Protein AF-A0A9P6A6E3-F1 (afdb_monome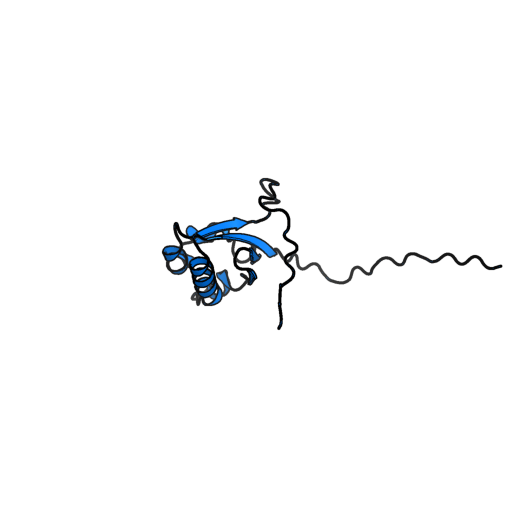r)

Mean predicted aligned error: 12.28 Å

Organism: Pleurotus eryngii (NCBI:txid5323)

Structure (mmCIF, N/CA/C/O backbone):
data_AF-A0A9P6A6E3-F1
#
_entry.id   AF-A0A9P6A6E3-F1
#
loop_
_atom_site.group_PDB
_atom_site.id
_atom_site.type_symbol
_atom_site.label_atom_id
_atom_site.label_alt_id
_atom_site.label_comp_id
_atom_site.label_asym_id
_atom_site.label_entity_id
_atom_site.label_seq_id
_atom_site.pdbx_PDB_ins_code
_atom_site.Cartn_x
_atom_site.Cartn_y
_atom_site.Cartn_z
_atom_site.occupancy
_atom_site.B_iso_or_equiv
_atom_site.auth_seq_id
_atom_site.auth_comp_id
_atom_site.auth_asym_id
_atom_site.auth_atom_id
_atom_site.pdbx_PDB_model_num
ATOM 1 N N . MET A 1 1 ? -33.174 54.712 -20.806 1.00 36.66 1 MET A N 1
ATOM 2 C CA . MET A 1 1 ? -33.149 53.494 -19.967 1.00 36.66 1 MET A CA 1
ATOM 3 C C . MET A 1 1 ? -32.353 52.449 -20.734 1.00 36.66 1 MET A C 1
ATOM 5 O O . MET A 1 1 ? -32.765 52.073 -21.820 1.00 36.66 1 MET A O 1
ATOM 9 N N . CYS A 1 2 ? -31.135 52.158 -20.280 1.00 28.48 2 CYS A N 1
ATOM 10 C CA . CYS A 1 2 ? -30.107 51.459 -21.053 1.00 28.48 2 CYS A CA 1
ATOM 11 C C . CYS A 1 2 ? -30.199 49.944 -20.817 1.00 28.48 2 CYS A C 1
ATOM 13 O O . CYS A 1 2 ? -30.144 49.509 -19.668 1.00 28.48 2 CYS A O 1
ATOM 15 N N . LEU A 1 3 ? -30.341 49.154 -21.886 1.00 31.11 3 LEU A N 1
ATOM 16 C CA . LEU A 1 3 ? -30.130 47.707 -21.844 1.00 31.11 3 LEU A CA 1
ATOM 17 C C . LEU A 1 3 ? -28.624 47.431 -21.805 1.00 31.11 3 LEU A C 1
ATOM 19 O O . LEU A 1 3 ? -27.916 47.782 -22.747 1.00 31.11 3 LEU A O 1
ATOM 23 N N . ILE A 1 4 ? -28.146 46.748 -20.764 1.00 38.69 4 ILE A N 1
ATOM 24 C CA . ILE A 1 4 ? -26.800 46.166 -20.745 1.00 38.69 4 ILE A CA 1
ATOM 25 C C . ILE A 1 4 ? -26.924 44.658 -20.537 1.00 38.69 4 ILE A C 1
ATOM 27 O O . ILE A 1 4 ? -27.224 44.170 -19.448 1.00 38.69 4 ILE A O 1
ATOM 31 N N . TRP A 1 5 ? -26.668 43.934 -21.623 1.00 27.94 5 TRP A N 1
ATOM 32 C CA . TRP A 1 5 ? -26.407 42.502 -21.655 1.00 27.94 5 TRP A CA 1
ATOM 33 C C . TRP A 1 5 ? -25.087 42.210 -20.931 1.00 27.94 5 TRP A C 1
ATOM 35 O O . TRP A 1 5 ? -24.034 42.674 -21.370 1.00 27.94 5 TRP A O 1
ATOM 45 N N . HIS A 1 6 ? -25.108 41.420 -19.857 1.00 36.47 6 HIS A N 1
ATOM 46 C CA . HIS A 1 6 ? -23.874 40.865 -19.299 1.00 36.47 6 HIS A CA 1
ATOM 47 C C . HIS A 1 6 ? -23.511 39.584 -20.054 1.00 36.47 6 HIS A C 1
ATOM 49 O O . HIS A 1 6 ? -24.217 38.579 -19.995 1.00 36.47 6 HIS A O 1
ATOM 55 N N . LYS A 1 7 ? -22.399 39.648 -20.793 1.00 36.16 7 LYS A N 1
ATOM 56 C CA . LYS A 1 7 ? -21.719 38.491 -21.379 1.00 36.16 7 LYS A CA 1
ATOM 57 C C . LYS A 1 7 ? -21.319 37.529 -20.256 1.00 36.16 7 LYS A C 1
ATOM 59 O O . LYS A 1 7 ? -20.599 37.920 -19.343 1.00 36.16 7 LYS A O 1
ATOM 64 N N . LEU A 1 8 ? -21.736 36.268 -20.356 1.00 38.62 8 LEU A N 1
ATOM 65 C CA . LEU A 1 8 ? -21.130 35.174 -19.602 1.00 38.62 8 LEU A CA 1
ATOM 66 C C . LEU A 1 8 ? -19.710 34.971 -20.140 1.00 38.62 8 LEU A C 1
ATOM 68 O O . LEU A 1 8 ? -19.521 34.501 -21.262 1.00 38.62 8 LEU A O 1
ATOM 72 N 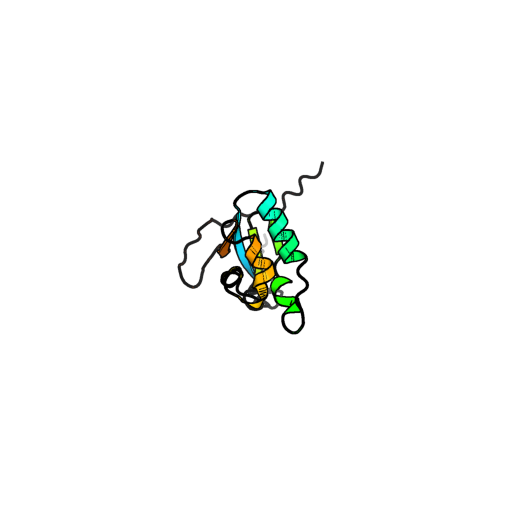N . THR A 1 9 ? -18.708 35.371 -19.365 1.00 35.25 9 THR A N 1
ATOM 73 C CA . THR A 1 9 ? -17.304 35.095 -19.671 1.00 35.25 9 THR A CA 1
ATOM 74 C C . THR A 1 9 ? -17.058 33.589 -19.517 1.00 35.25 9 THR A C 1
ATOM 76 O O . THR A 1 9 ? -17.315 33.053 -18.436 1.00 35.25 9 THR A O 1
ATOM 79 N N . PRO A 1 10 ? -16.557 32.873 -20.541 1.00 38.62 10 PRO A N 1
ATOM 80 C CA . PRO A 1 10 ? -16.127 31.494 -20.364 1.00 38.62 10 PRO A CA 1
ATOM 81 C C . PRO A 1 10 ? -14.981 31.461 -19.351 1.00 38.62 10 PRO A C 1
ATOM 83 O O . PRO A 1 10 ? -14.022 32.227 -19.471 1.00 38.62 10 PRO A O 1
ATOM 86 N N . ARG A 1 11 ? -15.074 30.575 -18.354 1.00 36.69 11 ARG A N 1
ATOM 87 C CA . ARG A 1 11 ? -13.968 30.294 -17.431 1.00 36.69 11 ARG A CA 1
ATOM 88 C C . ARG A 1 11 ? -12.750 29.909 -18.273 1.00 36.69 11 ARG A C 1
ATOM 90 O O . ARG A 1 11 ? -12.831 28.992 -19.091 1.00 36.69 11 ARG A O 1
ATOM 97 N N . ALA A 1 12 ? -11.655 30.646 -18.102 1.00 40.28 12 ALA A N 1
ATOM 98 C CA . ALA A 1 12 ? -10.401 30.396 -18.790 1.00 40.28 12 ALA A CA 1
ATOM 99 C C . ALA A 1 12 ? -10.007 28.917 -18.636 1.00 40.28 12 ALA A C 1
ATOM 101 O O . ALA A 1 12 ? -9.907 28.413 -17.516 1.00 40.28 12 ALA A O 1
ATOM 102 N N . LYS A 1 13 ? -9.781 28.227 -19.762 1.00 47.22 13 LYS A N 1
ATOM 103 C CA . LYS A 1 13 ? -9.062 26.949 -19.786 1.00 47.22 13 LYS A CA 1
ATOM 104 C C . LYS A 1 13 ? -7.607 27.243 -19.430 1.00 47.22 13 LYS A C 1
ATOM 106 O O . LYS A 1 13 ? -6.785 27.511 -20.299 1.00 47.22 13 LYS A O 1
ATOM 111 N N . GLY A 1 14 ? -7.335 27.282 -18.133 1.00 33.44 14 GLY A N 1
ATOM 112 C CA . GLY A 1 14 ? -6.004 27.406 -17.573 1.00 33.44 14 GLY A CA 1
ATOM 113 C C . GLY A 1 14 ? -5.518 26.046 -17.100 1.00 33.44 14 GLY A C 1
ATOM 114 O O . GLY A 1 14 ? -6.120 25.468 -16.205 1.00 33.44 14 GLY A O 1
ATOM 115 N N . GLN A 1 15 ? -4.387 25.642 -17.674 1.00 31.75 15 GLN A N 1
ATOM 116 C CA . GLN A 1 15 ? -3.503 24.532 -17.321 1.00 31.75 15 GLN A CA 1
ATOM 117 C C . GLN A 1 15 ? -3.692 23.253 -18.140 1.00 31.75 15 GLN A C 1
ATOM 119 O O . GLN A 1 15 ? -4.725 22.591 -18.131 1.00 31.75 15 GLN A O 1
ATOM 124 N N . SER A 1 16 ? -2.616 22.950 -18.872 1.00 35.25 16 SER A N 1
ATOM 125 C CA . SER A 1 16 ? -2.255 21.632 -19.375 1.00 35.25 16 SER A CA 1
ATOM 126 C C . SER A 1 16 ? -2.698 20.580 -18.359 1.00 35.25 16 SER A C 1
ATOM 128 O O . SER A 1 16 ? -2.122 20.510 -17.272 1.00 35.25 16 SER A O 1
ATOM 130 N N . GLN A 1 17 ? -3.699 19.768 -18.708 1.00 36.50 17 GLN A N 1
ATOM 131 C CA . GLN A 1 17 ? -3.831 18.457 -18.090 1.00 36.50 17 GLN A CA 1
ATOM 132 C C . GLN A 1 17 ? -2.544 17.717 -18.447 1.00 36.50 17 GLN A C 1
ATOM 134 O O . GLN A 1 17 ? -2.442 17.087 -19.495 1.00 36.50 17 GLN A O 1
ATOM 139 N N . SER A 1 18 ? -1.552 17.793 -17.556 1.00 37.06 18 SER A N 1
ATOM 140 C CA . SER A 1 18 ? -0.834 16.573 -17.227 1.00 37.06 18 SER A CA 1
ATOM 141 C C . SER A 1 18 ? -1.939 15.549 -17.017 1.00 37.06 18 SER A C 1
ATOM 143 O O . SER A 1 18 ? -2.833 15.786 -16.200 1.00 37.06 18 SER A O 1
ATOM 145 N N . THR A 1 19 ? -1.983 14.504 -17.837 1.00 41.34 19 THR A N 1
ATOM 146 C CA . THR A 1 19 ? -2.792 13.323 -17.549 1.00 41.34 19 THR A CA 1
ATOM 147 C C . THR A 1 19 ? -2.213 12.723 -16.283 1.00 41.34 19 THR A C 1
ATOM 149 O O . THR A 1 19 ? -1.415 11.791 -16.327 1.00 41.34 19 THR A O 1
ATOM 152 N N . ASP A 1 20 ? -2.547 13.346 -15.161 1.00 52.47 20 ASP A N 1
ATOM 153 C CA . ASP A 1 20 ? -2.216 12.900 -13.835 1.00 52.47 20 ASP A CA 1
ATOM 154 C C . ASP A 1 20 ? -3.074 11.655 -13.666 1.00 52.47 20 ASP A C 1
ATOM 156 O O . ASP A 1 20 ? -4.259 11.711 -13.340 1.00 52.47 20 ASP A O 1
ATOM 160 N N . VAL A 1 21 ? -2.507 10.511 -14.051 1.00 63.34 21 VAL A N 1
ATOM 161 C CA . VAL A 1 21 ? -3.104 9.181 -13.912 1.00 63.34 21 VAL A CA 1
ATOM 162 C C . VAL A 1 21 ? -3.018 8.770 -12.442 1.00 63.34 21 VAL A C 1
ATOM 164 O O . VAL A 1 21 ? -2.547 7.692 -12.081 1.00 63.34 21 VAL A O 1
ATOM 167 N N . THR A 1 22 ? -3.501 9.674 -11.595 1.00 76.81 22 THR A N 1
ATOM 168 C CA . THR A 1 22 ? -3.618 9.574 -10.155 1.00 76.81 22 THR A CA 1
ATOM 169 C C . THR A 1 22 ? -4.956 8.916 -9.854 1.00 76.81 22 THR A C 1
ATOM 171 O O . THR A 1 22 ? -6.020 9.484 -10.091 1.00 76.81 22 THR A O 1
ATOM 174 N N . TRP A 1 23 ? -4.902 7.680 -9.374 1.00 83.00 23 TRP A N 1
ATOM 175 C CA . TRP A 1 23 ? -6.064 6.854 -9.078 1.00 83.00 23 TRP A CA 1
ATOM 176 C C . TRP A 1 23 ? -6.198 6.714 -7.569 1.00 83.00 23 TRP A C 1
ATOM 178 O O . TRP A 1 23 ? -5.210 6.524 -6.849 1.00 83.00 23 TRP A O 1
ATOM 188 N N . ARG A 1 24 ? -7.438 6.768 -7.081 1.00 85.69 24 ARG A N 1
ATOM 189 C CA . ARG A 1 24 ? -7.726 6.506 -5.675 1.00 85.69 24 ARG A CA 1
ATOM 190 C C . ARG A 1 24 ? -7.822 5.007 -5.434 1.00 85.69 24 ARG A C 1
ATOM 192 O O . ARG A 1 24 ? -8.465 4.277 -6.191 1.00 85.69 24 ARG A O 1
ATOM 199 N N . MET A 1 25 ? -7.171 4.552 -4.378 1.00 88.31 25 MET A N 1
ATOM 200 C CA . MET A 1 25 ? -7.209 3.178 -3.911 1.00 88.31 25 MET A CA 1
ATOM 201 C C . MET A 1 25 ? -7.772 3.111 -2.499 1.00 88.31 25 MET A C 1
ATOM 203 O O . MET A 1 25 ? -7.594 4.023 -1.688 1.00 88.31 25 MET A O 1
ATOM 207 N N . VAL A 1 26 ? -8.432 1.995 -2.235 1.00 87.50 26 VAL A N 1
ATOM 208 C CA . VAL A 1 26 ? -8.961 1.610 -0.937 1.00 87.50 26 VAL A CA 1
ATOM 209 C C . VAL A 1 26 ? -8.100 0.466 -0.432 1.00 87.50 26 VAL A C 1
ATOM 211 O O . VAL A 1 26 ? -7.869 -0.513 -1.148 1.00 87.50 26 VAL A O 1
ATOM 214 N N . VAL A 1 27 ? -7.635 0.579 0.806 1.00 91.44 27 VAL A N 1
ATOM 215 C CA . VAL A 1 27 ? -6.969 -0.523 1.492 1.00 91.44 27 VAL A CA 1
ATOM 216 C C . VAL A 1 27 ? -7.793 -0.895 2.714 1.00 91.44 27 VAL A C 1
ATOM 218 O O . VAL A 1 27 ? -8.063 -0.074 3.588 1.00 91.44 27 VAL A O 1
ATOM 221 N N . ILE A 1 28 ? -8.234 -2.148 2.743 1.00 91.31 28 ILE A N 1
ATOM 222 C CA . ILE A 1 28 ? -8.983 -2.722 3.854 1.00 91.31 28 ILE A CA 1
ATOM 223 C C . ILE A 1 28 ? -7.980 -3.436 4.748 1.00 91.31 28 ILE A C 1
A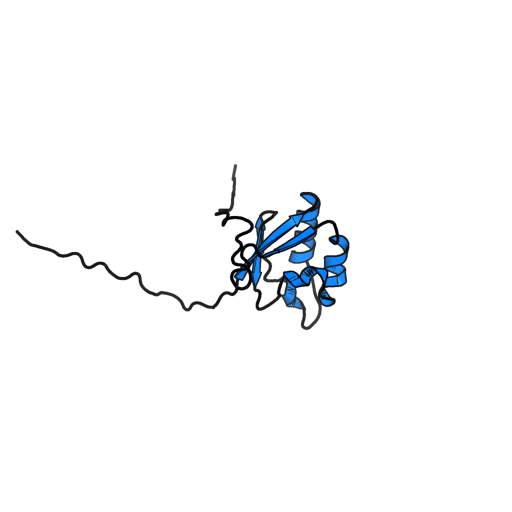TOM 225 O O . ILE A 1 28 ? -7.300 -4.360 4.302 1.00 91.31 28 ILE A O 1
ATOM 229 N N . PHE A 1 29 ? -7.898 -3.015 6.004 1.00 94.62 29 PHE A N 1
ATOM 230 C CA . PHE A 1 29 ? -6.980 -3.56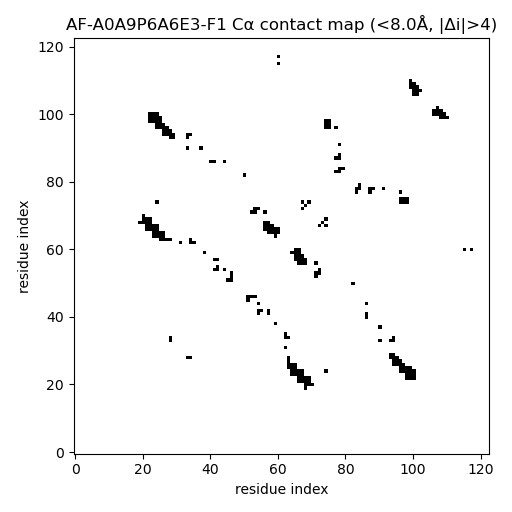9 6.992 1.00 94.62 29 PHE A CA 1
ATOM 231 C C . PHE A 1 29 ? -7.729 -4.389 8.040 1.00 94.62 29 PHE A C 1
ATOM 233 O O . PHE A 1 29 ? -8.883 -4.106 8.354 1.00 94.62 29 PHE A O 1
ATOM 240 N N . ARG A 1 30 ? -7.050 -5.386 8.615 1.00 95.00 30 ARG A N 1
ATOM 241 C CA . ARG A 1 30 ? -7.557 -6.176 9.747 1.00 95.00 30 ARG A CA 1
ATOM 242 C C . ARG A 1 30 ? -7.913 -5.299 10.953 1.00 95.00 30 ARG A C 1
ATOM 244 O O . ARG A 1 30 ? -8.892 -5.572 11.637 1.00 95.00 30 ARG A O 1
ATOM 251 N N . ASP A 1 31 ? -7.091 -4.288 11.215 1.00 92.69 31 ASP A N 1
ATOM 252 C CA . ASP A 1 31 ? -7.215 -3.340 12.319 1.00 92.69 31 ASP A CA 1
ATOM 253 C C . ASP A 1 31 ? -6.460 -2.035 11.993 1.00 92.69 31 ASP A C 1
ATOM 255 O O . ASP A 1 31 ? -5.703 -1.955 11.019 1.00 92.69 31 ASP A O 1
ATOM 259 N N . ALA A 1 32 ? -6.668 -0.999 12.810 1.00 91.19 32 ALA A N 1
ATOM 260 C CA . ALA A 1 32 ? -6.047 0.313 12.617 1.00 91.19 32 ALA A CA 1
ATOM 261 C C . ALA A 1 32 ? -4.513 0.281 12.754 1.00 91.19 32 ALA A C 1
ATOM 263 O O . ALA A 1 32 ? -3.818 0.986 12.025 1.00 91.19 32 ALA A O 1
ATOM 264 N N . ALA A 1 33 ? -3.975 -0.571 13.635 1.00 94.19 33 ALA A N 1
ATOM 265 C CA . ALA A 1 33 ? -2.530 -0.717 13.808 1.00 94.19 33 ALA A CA 1
ATOM 266 C C . ALA A 1 33 ? -1.865 -1.222 12.518 1.00 94.19 33 ALA A C 1
ATOM 268 O O . ALA A 1 33 ? -0.849 -0.680 12.084 1.00 94.19 33 ALA A O 1
ATOM 269 N N . THR A 1 34 ? -2.494 -2.190 11.847 1.00 96.31 34 THR A N 1
ATOM 270 C CA . THR A 1 34 ? -2.050 -2.703 10.548 1.00 96.31 34 THR A CA 1
ATOM 271 C C . THR A 1 34 ? -2.053 -1.608 9.474 1.00 96.31 34 THR A C 1
ATOM 273 O O . THR A 1 34 ? -1.137 -1.569 8.654 1.00 9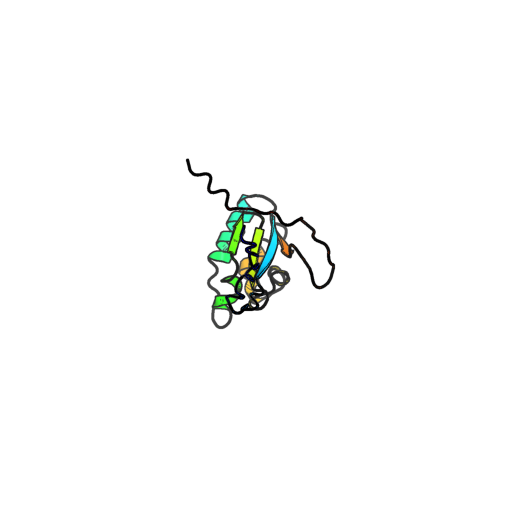6.31 34 THR A O 1
ATOM 276 N N . ALA A 1 35 ? -3.032 -0.695 9.483 1.00 94.94 35 ALA A N 1
ATOM 277 C CA . ALA A 1 35 ? -3.075 0.428 8.542 1.00 94.94 35 ALA A CA 1
ATOM 278 C C . ALA A 1 35 ? -1.870 1.371 8.706 1.00 94.94 35 ALA A C 1
ATOM 280 O O . ALA A 1 35 ? -1.256 1.795 7.723 1.00 94.94 35 ALA A O 1
ATOM 281 N N . ASP A 1 36 ? -1.497 1.674 9.950 1.00 95.31 36 ASP A N 1
ATOM 282 C CA . ASP A 1 36 ? -0.343 2.524 10.244 1.00 95.31 36 ASP A CA 1
ATOM 283 C C . ASP A 1 36 ? 0.992 1.824 9.973 1.00 95.31 36 ASP A C 1
ATOM 285 O O . ASP A 1 36 ? 1.914 2.451 9.449 1.00 95.31 36 ASP A O 1
ATOM 289 N N . GLU A 1 37 ? 1.111 0.532 10.289 1.00 97.06 37 GLU A N 1
ATOM 290 C CA . GLU A 1 37 ? 2.270 -0.292 9.920 1.00 97.06 37 GLU A CA 1
ATOM 291 C C . GLU A 1 37 ? 2.473 -0.314 8.404 1.00 97.06 37 GLU A C 1
ATOM 293 O O . GLU A 1 37 ? 3.581 -0.068 7.924 1.00 97.06 37 GLU A O 1
ATOM 298 N N . TRP A 1 38 ? 1.398 -0.556 7.652 1.00 96.69 38 TRP A N 1
ATOM 299 C CA . TRP A 1 38 ? 1.431 -0.577 6.194 1.00 96.69 38 TRP A CA 1
ATOM 300 C C . TRP A 1 38 ? 1.842 0.775 5.632 1.00 96.69 38 TRP A C 1
ATOM 302 O O . TRP A 1 38 ? 2.732 0.845 4.785 1.00 96.69 38 TRP A O 1
ATOM 312 N N . TRP A 1 39 ? 1.261 1.861 6.150 1.00 96.12 39 TRP A N 1
ATOM 313 C CA . TRP A 1 39 ? 1.631 3.197 5.706 1.00 96.12 39 TRP A CA 1
ATOM 314 C C . TRP A 1 39 ? 3.107 3.490 5.965 1.00 96.12 39 TRP A C 1
ATOM 316 O O . TRP A 1 39 ? 3.791 3.917 5.042 1.00 96.12 39 TRP A O 1
ATOM 326 N N . ARG A 1 40 ? 3.623 3.200 7.168 1.00 96.62 40 ARG A N 1
ATOM 327 C CA . ARG A 1 40 ? 5.048 3.389 7.490 1.00 96.62 40 ARG A CA 1
ATOM 328 C C . ARG A 1 40 ? 5.954 2.571 6.572 1.00 96.62 40 ARG A C 1
ATOM 330 O O . ARG A 1 40 ? 6.978 3.089 6.131 1.00 96.62 40 ARG A O 1
ATOM 337 N N . ALA A 1 41 ? 5.581 1.325 6.274 1.00 96.00 41 ALA A N 1
ATOM 338 C CA . ALA A 1 41 ? 6.340 0.459 5.378 1.00 96.00 41 ALA A CA 1
ATOM 339 C C . ALA A 1 41 ? 6.380 1.019 3.949 1.00 96.00 41 ALA A C 1
ATOM 341 O O . ALA A 1 41 ? 7.447 1.076 3.347 1.00 96.00 41 ALA A O 1
ATOM 342 N N . VAL A 1 42 ? 5.243 1.487 3.428 1.00 95.19 42 VAL A N 1
ATOM 343 C CA . VAL A 1 42 ? 5.137 2.051 2.075 1.00 95.19 42 VAL A CA 1
ATOM 344 C C . VAL A 1 42 ? 5.820 3.412 1.969 1.00 95.19 42 VAL A C 1
ATOM 346 O O . VAL A 1 42 ? 6.636 3.614 1.075 1.00 95.19 42 VAL A O 1
ATOM 349 N N . SER A 1 43 ? 5.540 4.337 2.890 1.00 94.50 43 SER A N 1
ATOM 350 C CA . SER A 1 43 ? 6.107 5.691 2.863 1.00 94.50 43 SER A CA 1
ATOM 351 C C . SER A 1 43 ? 7.598 5.720 3.201 1.00 94.50 43 SER A C 1
ATOM 353 O O . SER A 1 43 ? 8.302 6.649 2.815 1.00 94.50 43 SER A O 1
ATOM 355 N N . GLY A 1 44 ? 8.073 4.738 3.974 1.00 93.25 44 GLY A N 1
ATOM 356 C CA . GLY A 1 44 ? 9.468 4.601 4.389 1.00 93.25 44 GLY A CA 1
ATOM 357 C C . GLY A 1 44 ? 10.300 3.670 3.507 1.00 93.25 44 GLY A C 1
ATOM 358 O O . GLY A 1 44 ? 11.499 3.527 3.757 1.00 93.25 44 GLY A O 1
ATOM 359 N N . ALA A 1 45 ? 9.694 3.028 2.503 1.00 92.50 45 ALA A N 1
ATOM 360 C CA . ALA A 1 45 ? 10.372 2.074 1.640 1.00 92.50 45 ALA A CA 1
ATOM 361 C C . ALA A 1 45 ? 11.553 2.723 0.909 1.00 92.50 45 ALA A C 1
ATOM 363 O O . ALA A 1 45 ? 11.404 3.714 0.197 1.00 92.50 45 ALA A O 1
ATOM 364 N N . LYS A 1 46 ? 12.735 2.116 1.042 1.00 88.69 46 LYS A N 1
ATOM 365 C CA . LYS A 1 46 ? 13.938 2.488 0.291 1.00 88.69 46 LYS A CA 1
ATOM 366 C C . LYS A 1 46 ? 14.301 1.355 -0.654 1.00 88.69 46 LYS A C 1
ATOM 368 O O . LYS A 1 46 ? 15.108 0.492 -0.325 1.00 88.69 46 LYS A O 1
ATOM 373 N N . LEU A 1 47 ? 13.659 1.344 -1.816 1.00 88.94 47 LEU A N 1
ATOM 374 C CA . LEU A 1 47 ? 13.957 0.377 -2.866 1.00 88.94 47 LEU A CA 1
ATOM 375 C C . LEU A 1 47 ? 15.253 0.767 -3.591 1.00 88.94 47 LEU A C 1
ATOM 377 O O . LEU A 1 47 ? 15.574 1.946 -3.730 1.00 88.94 47 LEU A O 1
ATOM 381 N N . ALA A 1 48 ? 16.010 -0.227 -4.051 1.00 86.12 48 ALA A N 1
ATOM 382 C CA . ALA A 1 48 ? 17.289 -0.006 -4.720 1.00 86.12 48 ALA A CA 1
ATOM 383 C C . ALA A 1 48 ? 17.149 0.080 -6.251 1.00 86.12 48 ALA A C 1
ATOM 385 O O . ALA A 1 48 ? 16.248 -0.509 -6.859 1.00 86.12 48 ALA A O 1
ATOM 386 N N . GLY A 1 49 ? 18.096 0.778 -6.883 1.00 87.25 49 GLY A N 1
ATOM 387 C CA . GLY A 1 49 ? 18.254 0.818 -8.338 1.00 87.25 49 GLY A CA 1
ATOM 388 C C . GLY A 1 49 ? 17.042 1.399 -9.069 1.00 87.25 49 GLY A C 1
ATOM 389 O O . GLY A 1 49 ? 16.455 2.389 -8.636 1.00 87.25 49 GLY A O 1
ATOM 390 N N . ALA A 1 50 ? 16.649 0.762 -10.174 1.00 82.69 50 ALA A N 1
ATOM 391 C CA . ALA A 1 50 ? 15.541 1.210 -11.025 1.00 82.69 50 ALA A CA 1
ATOM 392 C C . ALA A 1 50 ? 14.169 1.253 -10.316 1.00 82.69 50 ALA A C 1
ATOM 394 O O . ALA A 1 50 ? 13.223 1.821 -10.853 1.00 82.69 50 ALA A O 1
ATOM 395 N N . ASN A 1 51 ? 14.052 0.679 -9.113 1.00 85.62 51 ASN A N 1
ATOM 396 C CA . ASN A 1 51 ? 12.800 0.601 -8.361 1.00 85.62 51 ASN A CA 1
ATOM 397 C C . ASN A 1 51 ? 12.662 1.681 -7.279 1.00 85.62 51 ASN A C 1
ATOM 399 O O . ASN A 1 51 ? 11.644 1.700 -6.594 1.00 85.62 51 ASN A O 1
ATOM 403 N N . ALA A 1 52 ? 13.652 2.565 -7.105 1.00 86.69 52 ALA A N 1
ATOM 404 C CA . ALA A 1 52 ? 13.700 3.521 -5.993 1.00 86.69 52 ALA A CA 1
ATOM 405 C C . ALA A 1 52 ? 12.425 4.371 -5.831 1.00 86.69 52 ALA A C 1
ATOM 407 O O . ALA A 1 52 ? 12.038 4.689 -4.711 1.00 86.69 52 ALA A O 1
ATOM 408 N N . ASN A 1 53 ? 11.736 4.672 -6.935 1.00 86.38 53 ASN A N 1
ATOM 409 C CA . ASN A 1 53 ? 10.546 5.524 -6.941 1.00 86.38 53 ASN A CA 1
ATOM 410 C C . ASN A 1 53 ? 9.220 4.748 -7.025 1.00 86.38 53 ASN A C 1
ATOM 412 O O . ASN A 1 53 ? 8.168 5.370 -7.119 1.00 86.38 53 ASN A O 1
ATOM 416 N N . LEU A 1 54 ? 9.241 3.409 -6.979 1.00 90.56 54 LEU A N 1
ATOM 417 C CA . LEU A 1 54 ? 8.063 2.576 -7.264 1.00 90.56 54 LEU A CA 1
ATOM 418 C C . LEU A 1 54 ? 6.867 2.876 -6.344 1.00 90.56 54 LEU A C 1
ATOM 420 O O . LEU A 1 54 ? 5.724 2.808 -6.779 1.00 90.56 54 LEU A O 1
ATOM 424 N N . LEU A 1 55 ? 7.130 3.216 -5.079 1.00 92.69 55 LEU A N 1
ATOM 425 C CA . LEU A 1 55 ? 6.102 3.521 -4.076 1.00 92.69 55 LEU A CA 1
ATOM 426 C C . LEU A 1 55 ? 6.019 5.015 -3.718 1.00 92.69 55 LEU A C 1
ATOM 428 O O . LEU A 1 55 ? 5.155 5.407 -2.938 1.00 92.69 55 LEU A O 1
ATOM 432 N N . ALA A 1 56 ? 6.897 5.857 -4.274 1.00 88.06 56 ALA A N 1
ATOM 433 C CA . ALA A 1 56 ? 7.054 7.256 -3.861 1.00 88.06 56 ALA A CA 1
ATOM 434 C C . ALA A 1 56 ? 5.800 8.114 -4.129 1.00 88.06 56 ALA A C 1
ATOM 436 O O . ALA A 1 56 ? 5.517 9.073 -3.396 1.00 88.06 56 ALA A O 1
ATOM 437 N N . ASP A 1 57 ? 5.026 7.729 -5.143 1.00 88.31 57 ASP A N 1
ATOM 438 C CA . ASP A 1 57 ? 3.803 8.412 -5.567 1.00 88.31 57 ASP A CA 1
ATOM 439 C C . ASP A 1 57 ? 2.560 7.975 -4.783 1.00 88.31 57 ASP A C 1
ATOM 441 O O . ASP A 1 57 ? 1.475 8.517 -4.994 1.00 88.31 57 ASP A O 1
ATOM 445 N N . ILE A 1 58 ? 2.696 7.031 -3.846 1.00 91.81 58 ILE A N 1
ATOM 446 C CA . ILE A 1 58 ? 1.594 6.657 -2.964 1.00 91.81 58 ILE A CA 1
ATOM 447 C C . ILE A 1 58 ? 1.450 7.712 -1.866 1.00 91.81 58 ILE A C 1
ATOM 449 O O . ILE A 1 58 ? 2.352 7.917 -1.051 1.00 91.81 58 ILE A O 1
ATOM 453 N N . LYS A 1 59 ? 0.289 8.370 -1.815 1.00 91.19 59 LYS A N 1
ATOM 454 C CA . LYS A 1 59 ? -0.040 9.395 -0.815 1.00 91.19 59 LYS A CA 1
ATOM 455 C C . LYS A 1 59 ? -1.246 8.968 0.012 1.00 91.19 59 LYS A C 1
ATOM 457 O O . LYS A 1 59 ? -2.298 8.659 -0.543 1.00 91.19 59 LYS A O 1
ATOM 462 N N . ARG A 1 60 ? -1.103 8.965 1.338 1.00 91.44 60 ARG A N 1
ATOM 463 C CA . ARG A 1 60 ? -2.206 8.710 2.274 1.00 91.44 60 ARG A CA 1
ATOM 464 C C . ARG A 1 60 ? -3.158 9.898 2.294 1.00 91.44 60 ARG A C 1
ATOM 466 O O . ARG A 1 60 ? -2.710 11.020 2.489 1.00 91.44 60 ARG A O 1
ATOM 473 N N . VAL A 1 61 ? -4.447 9.626 2.112 1.00 88.38 61 VAL A N 1
ATOM 474 C CA . VAL A 1 61 ? -5.532 10.587 2.360 1.00 88.38 61 VAL A CA 1
ATOM 475 C C . VAL A 1 61 ? -6.035 10.380 3.785 1.00 88.38 61 VAL A C 1
ATOM 477 O O . VAL A 1 61 ? -6.070 11.299 4.588 1.00 88.38 61 VAL A O 1
ATOM 480 N N . ASN A 1 62 ? -6.355 9.136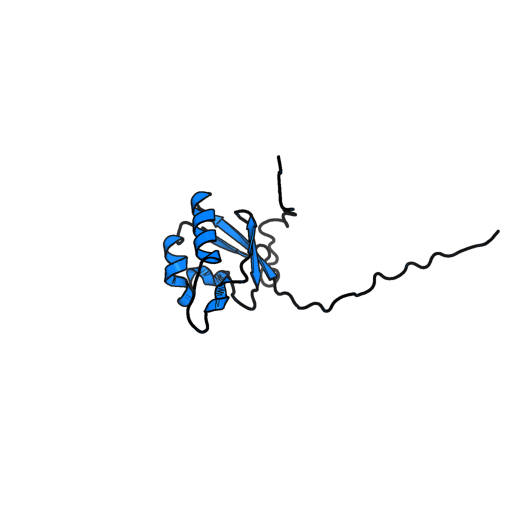 4.138 1.00 85.19 62 ASN A N 1
ATOM 481 C CA . ASN A 1 62 ? -6.713 8.736 5.497 1.00 85.19 62 ASN A CA 1
ATOM 482 C C . ASN A 1 62 ? -6.328 7.252 5.711 1.00 85.19 62 ASN A C 1
ATOM 484 O O . ASN A 1 62 ? -5.698 6.657 4.835 1.00 85.19 62 ASN A O 1
ATOM 488 N N . PRO A 1 63 ? -6.632 6.616 6.858 1.00 86.06 63 PRO A N 1
ATOM 489 C CA . PRO A 1 63 ? -6.260 5.219 7.088 1.00 86.06 63 PRO A CA 1
ATOM 490 C C . PRO A 1 63 ? -6.831 4.185 6.112 1.00 86.06 63 PRO A C 1
ATOM 492 O O . PRO A 1 63 ? -6.313 3.078 6.083 1.00 86.06 63 PRO A O 1
ATOM 495 N N . GLN A 1 64 ? -7.861 4.514 5.332 1.00 83.69 64 GLN A N 1
ATOM 496 C CA . GLN A 1 64 ? -8.490 3.605 4.372 1.00 83.69 64 GLN A CA 1
ATOM 497 C C . GLN A 1 64 ? -8.221 4.007 2.912 1.00 83.69 64 GLN A C 1
ATOM 499 O O . GLN A 1 64 ? -8.172 3.142 2.037 1.00 83.69 64 GLN A O 1
ATOM 504 N N . PHE A 1 65 ? -8.028 5.301 2.640 1.00 86.00 65 PHE A N 1
ATOM 505 C CA . PHE A 1 65 ? -7.916 5.853 1.290 1.00 86.00 65 PHE A CA 1
ATOM 506 C C . PHE A 1 65 ? -6.537 6.434 1.002 1.00 86.00 65 PHE A C 1
ATOM 508 O O . PHE A 1 65 ? -5.952 7.170 1.802 1.00 86.00 65 PHE A O 1
ATOM 515 N N . TYR A 1 66 ? -6.054 6.150 -0.203 1.00 90.81 66 TYR A N 1
ATOM 516 C CA . TYR A 1 66 ? -4.759 6.595 -0.693 1.00 90.81 66 TYR A CA 1
ATOM 517 C C . TYR A 1 66 ? -4.864 6.960 -2.177 1.00 90.81 66 TYR A C 1
ATOM 519 O O . TYR A 1 66 ? -5.699 6.420 -2.899 1.00 90.81 66 TYR A O 1
ATOM 527 N N . ASN A 1 67 ? -3.997 7.847 -2.649 1.00 89.06 67 ASN A N 1
ATOM 528 C CA . ASN A 1 67 ? -3.821 8.127 -4.071 1.00 89.06 67 ASN A CA 1
ATOM 529 C C . ASN A 1 67 ? -2.521 7.481 -4.557 1.00 89.06 67 ASN A C 1
ATOM 531 O O . ASN A 1 67 ? -1.561 7.389 -3.792 1.00 89.06 67 ASN A O 1
ATOM 535 N N . HIS A 1 68 ? -2.486 7.050 -5.814 1.00 89.00 68 HIS A N 1
ATOM 536 C CA . HIS A 1 68 ? -1.282 6.521 -6.452 1.00 89.00 68 HIS A CA 1
ATOM 537 C C . HIS A 1 68 ? -1.263 6.844 -7.946 1.00 89.00 68 HIS A C 1
ATOM 539 O O . HIS A 1 68 ? -2.318 6.987 -8.560 1.00 89.00 68 HIS A O 1
ATOM 545 N N . ASN A 1 69 ? -0.072 6.916 -8.536 1.00 88.12 69 ASN A N 1
ATOM 546 C CA . ASN A 1 69 ? 0.104 7.071 -9.975 1.00 88.12 69 ASN A CA 1
ATOM 547 C C . ASN A 1 69 ? 0.215 5.692 -10.648 1.00 88.12 69 ASN A C 1
ATOM 549 O O . ASN A 1 69 ? 1.230 5.005 -10.501 1.00 88.12 69 ASN A O 1
ATOM 553 N N . VAL A 1 70 ? -0.808 5.286 -11.407 1.00 84.31 70 VAL A N 1
ATOM 554 C CA . VAL A 1 70 ? -0.839 3.949 -12.035 1.00 84.31 70 VAL A CA 1
ATOM 555 C C . VAL A 1 70 ? 0.212 3.786 -13.141 1.00 84.31 70 VAL A C 1
ATOM 557 O O . VAL A 1 70 ? 0.637 2.663 -13.408 1.00 84.31 70 VAL A O 1
ATOM 560 N N . ALA A 1 71 ? 0.684 4.880 -13.756 1.00 85.75 71 ALA A N 1
ATOM 561 C CA . ALA A 1 71 ? 1.786 4.815 -14.720 1.00 85.75 71 ALA A CA 1
ATOM 562 C C . ALA A 1 71 ? 3.142 4.532 -14.054 1.00 85.75 71 ALA A C 1
ATOM 564 O O . ALA A 1 71 ? 4.044 4.029 -14.721 1.00 85.75 71 ALA A O 1
ATOM 565 N N . VAL A 1 72 ? 3.285 4.818 -12.756 1.00 88.44 72 VAL A N 1
ATOM 566 C CA . VAL A 1 72 ? 4.484 4.471 -11.977 1.00 88.44 72 VAL A CA 1
ATOM 567 C C . VAL A 1 72 ? 4.362 3.068 -11.403 1.00 88.44 72 VAL A C 1
ATOM 569 O O . VAL A 1 72 ? 5.268 2.247 -11.561 1.00 88.44 72 VAL A O 1
ATOM 572 N N . PHE A 1 73 ? 3.236 2.769 -10.757 1.00 89.50 73 PHE A N 1
ATOM 573 C CA . PHE A 1 73 ? 2.997 1.452 -10.191 1.00 89.50 73 PHE A CA 1
ATOM 574 C C . PHE A 1 73 ? 1.509 1.130 -10.131 1.00 89.50 73 PHE A C 1
ATOM 576 O O . PHE A 1 73 ? 0.732 1.846 -9.510 1.00 89.50 73 PHE A O 1
ATOM 583 N N . ASN A 1 74 ? 1.113 0.002 -10.721 1.00 88.75 74 ASN A N 1
ATOM 584 C CA . ASN A 1 74 ? -0.235 -0.519 -10.547 1.00 88.75 74 ASN A CA 1
ATOM 585 C C . ASN A 1 74 ? -0.350 -1.200 -9.177 1.00 88.75 74 ASN A C 1
ATOM 587 O O . ASN A 1 74 ? 0.170 -2.301 -8.984 1.00 88.75 74 ASN A O 1
ATOM 591 N N . ILE A 1 75 ? -1.057 -0.561 -8.241 1.00 89.31 75 ILE A N 1
ATOM 592 C CA . ILE A 1 75 ? -1.167 -1.043 -6.859 1.00 89.31 75 ILE A CA 1
ATOM 593 C C . ILE A 1 75 ? -1.823 -2.426 -6.741 1.00 89.31 75 ILE A C 1
ATOM 595 O O . ILE A 1 75 ? -1.563 -3.154 -5.785 1.00 89.31 75 ILE A O 1
ATOM 599 N N . LEU A 1 76 ? -2.617 -2.856 -7.724 1.00 89.31 76 LEU A N 1
ATOM 600 C CA . LEU A 1 76 ? -3.187 -4.207 -7.715 1.00 89.31 76 LEU A CA 1
ATOM 601 C C . LEU A 1 76 ? -2.098 -5.296 -7.732 1.00 89.31 76 LEU A C 1
ATOM 603 O O . LEU A 1 76 ? -2.342 -6.421 -7.301 1.00 89.31 76 LEU A O 1
ATOM 607 N N . ASN A 1 77 ? -0.875 -4.944 -8.141 1.00 92.88 77 ASN A N 1
ATOM 608 C CA . ASN A 1 77 ? 0.281 -5.829 -8.101 1.00 92.88 77 ASN A CA 1
ATOM 609 C C . ASN A 1 77 ? 1.014 -5.834 -6.749 1.00 92.88 77 ASN A C 1
ATOM 611 O O . ASN A 1 77 ? 2.001 -6.548 -6.614 1.00 92.88 77 ASN A O 1
ATOM 615 N N . PHE A 1 78 ? 0.571 -5.081 -5.733 1.00 94.56 78 PHE A N 1
ATOM 616 C CA . PHE A 1 78 ? 1.295 -4.926 -4.461 1.00 94.56 78 PHE A CA 1
ATOM 617 C C . PHE A 1 78 ? 1.700 -6.264 -3.825 1.00 94.56 78 PHE A C 1
ATOM 619 O O . PHE A 1 78 ? 2.825 -6.414 -3.358 1.00 94.56 78 PHE A O 1
ATOM 626 N N . PHE A 1 79 ? 0.808 -7.258 -3.845 1.00 95.81 79 PHE A N 1
ATOM 627 C CA . PHE A 1 79 ? 1.094 -8.575 -3.275 1.00 95.81 79 PHE A CA 1
ATOM 628 C C . PHE A 1 79 ? 1.757 -9.555 -4.249 1.00 95.81 79 PHE A C 1
ATOM 630 O O . PHE A 1 79 ? 2.288 -10.564 -3.787 1.00 95.81 79 PHE A O 1
ATOM 637 N N . SER A 1 80 ? 1.721 -9.312 -5.559 1.00 95.44 80 SER A N 1
ATOM 638 C CA . SER A 1 80 ? 2.235 -10.230 -6.589 1.00 95.44 80 SER A CA 1
ATOM 639 C C . SER A 1 80 ? 3.576 -9.797 -7.191 1.00 95.44 80 SER A C 1
ATOM 641 O O . SER A 1 80 ? 4.281 -10.635 -7.748 1.00 95.44 80 SER A O 1
ATOM 643 N N . ASP A 1 81 ? 3.959 -8.526 -7.060 1.00 94.50 81 ASP A N 1
ATOM 644 C CA . ASP A 1 81 ? 5.216 -7.995 -7.580 1.00 94.50 81 ASP A CA 1
ATOM 645 C C . ASP A 1 81 ? 6.410 -8.437 -6.720 1.00 94.50 81 ASP A C 1
ATOM 647 O O . ASP A 1 81 ? 6.517 -8.104 -5.536 1.00 94.50 81 ASP A O 1
ATOM 651 N N . ALA A 1 82 ? 7.349 -9.166 -7.328 1.00 93.62 82 ALA A N 1
ATOM 652 C CA . ALA A 1 82 ? 8.532 -9.690 -6.645 1.00 93.62 82 ALA A CA 1
ATOM 653 C C . ALA A 1 82 ? 9.400 -8.590 -6.008 1.00 93.62 82 ALA A C 1
ATOM 655 O O . ALA A 1 82 ? 10.022 -8.824 -4.968 1.00 93.62 82 ALA A O 1
ATOM 656 N N . ARG A 1 83 ? 9.401 -7.380 -6.585 1.00 93.75 83 ARG A N 1
ATOM 657 C CA . ARG A 1 83 ? 10.173 -6.226 -6.094 1.00 93.75 83 ARG A CA 1
ATOM 658 C C . ARG A 1 83 ? 9.679 -5.714 -4.745 1.00 93.75 83 ARG A C 1
ATOM 660 O O . ARG A 1 83 ? 10.415 -5.013 -4.061 1.00 93.75 83 ARG A O 1
ATOM 667 N N . LEU A 1 84 ? 8.442 -6.046 -4.384 1.00 94.50 84 LEU A N 1
ATOM 668 C CA . LEU A 1 84 ? 7.800 -5.636 -3.140 1.00 94.50 84 LEU A CA 1
ATOM 669 C C . LEU A 1 84 ? 7.666 -6.779 -2.138 1.00 94.50 84 LEU A C 1
ATOM 671 O O . LEU A 1 84 ? 7.063 -6.576 -1.092 1.00 94.50 84 LEU A O 1
ATOM 675 N N . SER A 1 85 ? 8.207 -7.964 -2.427 1.00 93.00 85 SER A N 1
ATOM 676 C CA . SER A 1 85 ? 8.011 -9.168 -1.609 1.00 93.00 85 SER A CA 1
ATOM 677 C C . SER A 1 85 ? 8.280 -8.941 -0.116 1.00 93.00 85 SER A C 1
ATOM 679 O O . SER A 1 85 ? 7.408 -9.241 0.698 1.00 93.00 85 SER A O 1
ATOM 681 N N . GLU A 1 86 ? 9.411 -8.330 0.241 1.00 93.88 86 GLU A N 1
ATOM 682 C CA . GLU A 1 86 ? 9.774 -8.028 1.636 1.00 93.88 86 GLU A CA 1
ATOM 683 C C . GLU A 1 86 ? 8.826 -7.017 2.298 1.00 93.88 86 GLU A C 1
ATOM 685 O O . GLU A 1 86 ? 8.469 -7.164 3.466 1.00 93.88 86 GLU A O 1
ATOM 690 N N . ILE A 1 87 ? 8.369 -6.012 1.544 1.00 95.69 87 ILE A N 1
ATOM 691 C CA . ILE A 1 87 ? 7.434 -4.988 2.032 1.00 95.69 87 ILE A CA 1
ATOM 692 C C . ILE A 1 87 ? 6.028 -5.579 2.188 1.00 95.69 87 ILE A C 1
ATOM 694 O O . ILE A 1 87 ? 5.331 -5.267 3.146 1.00 95.69 87 ILE A O 1
ATOM 698 N N . ALA A 1 88 ? 5.591 -6.427 1.257 1.00 96.44 88 ALA A N 1
ATOM 699 C CA . ALA A 1 88 ? 4.220 -6.918 1.169 1.00 96.44 88 ALA A CA 1
ATOM 700 C C . ALA A 1 88 ? 3.955 -8.150 2.046 1.00 96.44 88 ALA A C 1
ATOM 702 O O . ALA A 1 88 ? 2.821 -8.358 2.488 1.00 96.44 88 ALA A O 1
ATOM 703 N N . GLN A 1 89 ? 4.973 -8.978 2.303 1.00 97.06 89 GLN A N 1
ATOM 704 C CA . GLN A 1 89 ? 4.829 -10.241 3.032 1.00 97.06 89 GLN A CA 1
ATOM 705 C C . GLN A 1 89 ? 4.167 -10.088 4.415 1.00 97.06 89 GLN A C 1
ATOM 707 O O . GLN A 1 89 ? 3.232 -10.850 4.678 1.00 97.06 89 GLN A O 1
ATOM 712 N N . PRO A 1 90 ? 4.530 -9.106 5.269 1.00 97.69 90 PRO A N 1
ATOM 713 C CA . PRO A 1 90 ? 3.913 -8.935 6.590 1.00 97.69 90 PRO A CA 1
ATOM 714 C C . PRO A 1 90 ? 2.419 -8.583 6.563 1.00 97.69 90 PRO A C 1
ATOM 716 O O . PRO A 1 90 ? 1.748 -8.684 7.591 1.00 97.69 90 PRO A O 1
ATOM 719 N N . PHE A 1 91 ? 1.896 -8.160 5.407 1.00 97.69 91 PHE A N 1
ATOM 720 C CA . PHE A 1 91 ? 0.517 -7.698 5.241 1.00 97.69 91 PHE A CA 1
ATOM 721 C C . PHE A 1 91 ? -0.388 -8.716 4.542 1.00 97.69 91 PHE A C 1
ATOM 723 O O . PHE A 1 91 ? -1.599 -8.503 4.453 1.00 97.69 91 PHE A O 1
ATOM 730 N N . ARG A 1 92 ? 0.154 -9.846 4.071 1.00 95.62 92 ARG A N 1
ATOM 731 C CA . ARG A 1 92 ? -0.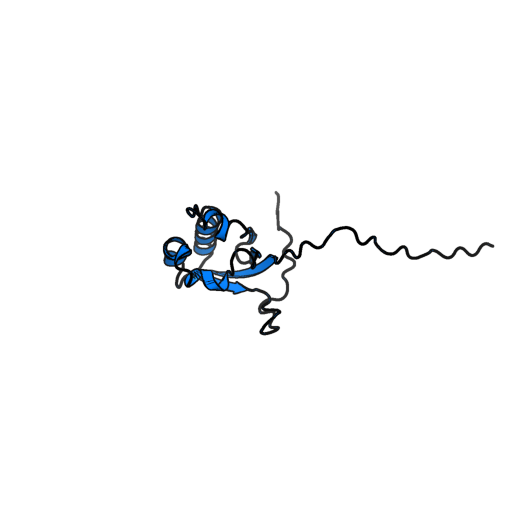660 -10.921 3.488 1.00 95.62 92 ARG A CA 1
ATOM 732 C C . ARG A 1 92 ? -1.645 -11.461 4.529 1.00 95.62 92 ARG A C 1
ATOM 734 O O . ARG A 1 92 ? -1.259 -11.817 5.637 1.00 95.62 92 ARG A O 1
ATOM 741 N N . GLY A 1 93 ? -2.933 -11.484 4.180 1.00 95.31 93 GLY A N 1
ATOM 742 C CA . GLY A 1 93 ? -4.015 -11.871 5.097 1.00 95.31 93 GLY A CA 1
ATOM 743 C C . GLY A 1 93 ? -4.360 -10.825 6.168 1.00 95.31 93 GLY A C 1
ATOM 744 O O . GLY A 1 93 ? -5.255 -11.060 6.975 1.00 95.31 93 GLY A O 1
ATOM 745 N N . ARG A 1 94 ? -3.676 -9.671 6.180 1.00 96.88 94 ARG A N 1
ATOM 746 C CA . ARG A 1 94 ? -3.941 -8.540 7.087 1.00 96.88 94 ARG A CA 1
ATOM 747 C C . ARG A 1 94 ? -4.370 -7.270 6.351 1.00 96.88 94 ARG A C 1
ATOM 749 O O . ARG A 1 94 ? -4.940 -6.384 6.981 1.00 96.88 94 ARG A O 1
ATOM 756 N N . ALA A 1 95 ? -4.109 -7.187 5.050 1.00 95.31 95 ALA A N 1
ATOM 757 C CA . ALA A 1 95 ? -4.555 -6.106 4.191 1.00 95.31 95 ALA A CA 1
ATOM 758 C C . ALA A 1 95 ? -5.078 -6.644 2.852 1.00 95.31 95 ALA A C 1
ATOM 760 O O . ALA A 1 95 ? -4.579 -7.642 2.326 1.00 95.31 95 ALA A O 1
ATOM 761 N N . PHE A 1 96 ? -6.067 -5.955 2.297 1.00 91.69 96 PHE A N 1
ATOM 762 C CA . PHE A 1 96 ? -6.606 -6.175 0.962 1.00 91.69 96 PHE A CA 1
ATOM 763 C C . PHE A 1 96 ? -6.629 -4.840 0.218 1.00 91.69 96 PHE A C 1
ATOM 765 O O . PHE A 1 96 ? -7.121 -3.847 0.748 1.00 91.69 96 PHE A O 1
ATOM 772 N N . VAL A 1 97 ? -6.066 -4.811 -0.988 1.00 90.00 97 VAL A N 1
ATOM 773 C CA . VAL A 1 97 ? -5.855 -3.586 -1.768 1.00 90.00 97 VAL A CA 1
ATOM 774 C C . VAL A 1 97 ? -6.722 -3.624 -3.015 1.00 90.00 97 VAL A C 1
ATOM 776 O O . VAL A 1 97 ? -6.736 -4.626 -3.729 1.00 90.00 97 VAL A O 1
ATOM 779 N N . MET A 1 98 ? -7.400 -2.517 -3.303 1.00 86.62 98 MET A N 1
ATOM 780 C CA . MET A 1 98 ? -8.192 -2.355 -4.516 1.00 86.62 98 MET A CA 1
ATOM 781 C C . MET A 1 98 ? -8.225 -0.901 -4.983 1.00 86.62 98 MET A C 1
ATOM 783 O O . MET A 1 98 ? -8.003 0.022 -4.203 1.00 86.62 98 MET A O 1
ATOM 787 N N . THR A 1 99 ? -8.530 -0.671 -6.255 1.00 83.06 99 THR A N 1
ATOM 788 C CA . THR A 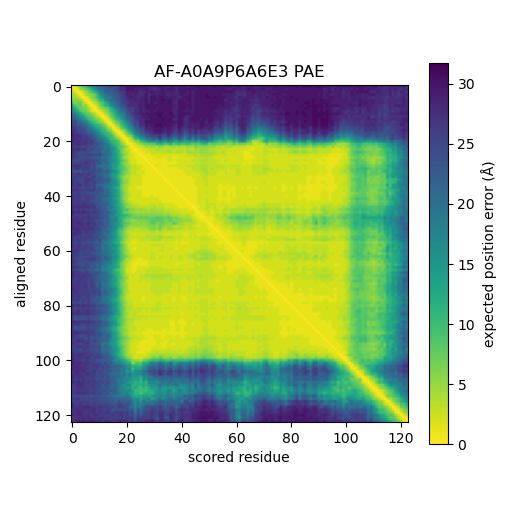1 99 ? -8.868 0.667 -6.749 1.00 83.06 99 THR A CA 1
ATOM 789 C C . THR A 1 99 ? -10.288 1.027 -6.312 1.00 83.06 99 THR A C 1
ATOM 791 O O . THR A 1 99 ? -11.157 0.160 -6.255 1.00 83.06 99 THR A O 1
ATOM 794 N N . GLN A 1 100 ? -10.531 2.295 -5.971 1.00 76.06 100 GLN A N 1
ATOM 795 C CA . GLN A 1 100 ? -11.871 2.739 -5.575 1.00 76.06 100 GLN A CA 1
ATOM 796 C C . GL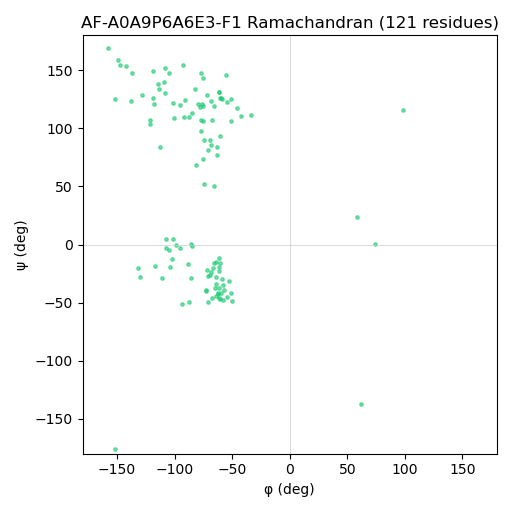N A 1 100 ? -12.839 2.688 -6.760 1.00 76.06 100 GLN A C 1
ATOM 798 O O . GLN A 1 100 ? -13.936 2.150 -6.636 1.00 76.06 100 GLN A O 1
ATOM 803 N N . ASN A 1 101 ? -12.382 3.200 -7.907 1.00 67.00 101 ASN A N 1
ATOM 804 C CA . ASN A 1 101 ? -13.134 3.221 -9.152 1.00 67.00 101 ASN A CA 1
ATOM 805 C C . ASN A 1 101 ? -12.314 2.465 -10.202 1.00 67.00 101 ASN A C 1
ATOM 807 O O . ASN A 1 101 ? -11.327 2.979 -10.732 1.00 67.00 101 ASN A O 1
ATOM 811 N N . GLU A 1 102 ? -12.700 1.230 -10.515 1.00 58.56 102 GLU A N 1
ATOM 812 C CA . GLU A 1 102 ? -12.178 0.508 -11.681 1.00 58.56 102 GLU A CA 1
ATOM 813 C C . GLU A 1 102 ? -12.950 0.982 -12.925 1.00 58.56 102 GLU A C 1
ATOM 815 O O . GLU A 1 102 ? -13.782 0.268 -13.498 1.00 58.56 102 GLU A O 1
ATOM 820 N N . SER A 1 103 ? -12.728 2.245 -13.303 1.00 53.62 103 SER A N 1
ATOM 821 C CA . SER A 1 103 ? -13.526 2.945 -14.322 1.00 53.62 103 SER A CA 1
ATOM 822 C C . SER A 1 103 ? -13.383 2.359 -15.730 1.00 53.62 103 SER A C 1
ATOM 824 O O . SER A 1 103 ? -14.219 2.629 -16.587 1.00 53.62 103 SER A O 1
ATOM 826 N N . THR A 1 104 ? -12.363 1.532 -15.978 1.00 54.25 104 THR A N 1
ATOM 827 C CA . THR A 1 104 ? -12.065 0.990 -17.310 1.00 54.25 104 THR A CA 1
ATOM 828 C C . THR A 1 104 ? -12.494 -0.461 -17.531 1.00 54.25 104 THR A C 1
ATOM 830 O O . THR A 1 104 ? -12.511 -0.885 -18.683 1.00 54.25 104 THR A O 1
ATOM 833 N N . ALA A 1 105 ? -12.869 -1.224 -16.493 1.00 49.56 105 ALA A N 1
ATOM 834 C CA . ALA A 1 105 ? -13.202 -2.649 -16.660 1.00 49.56 105 ALA A CA 1
ATOM 835 C C . ALA A 1 105 ? -14.528 -3.099 -16.033 1.00 49.56 105 ALA A C 1
ATOM 837 O O . ALA A 1 105 ? -15.119 -4.057 -16.532 1.00 49.56 105 ALA A O 1
ATOM 838 N N . ARG A 1 106 ? -15.018 -2.451 -14.966 1.00 50.69 106 ARG A N 1
ATOM 839 C CA . ARG A 1 106 ? -16.241 -2.920 -14.282 1.00 50.69 106 ARG A CA 1
ATOM 840 C C . ARG A 1 106 ? -17.280 -1.845 -14.010 1.00 50.69 106 ARG A C 1
ATOM 842 O O . ARG A 1 106 ? -18.437 -2.203 -13.834 1.00 50.69 106 ARG A O 1
ATOM 849 N N . GLY A 1 107 ? -16.918 -0.558 -14.006 1.00 50.88 107 GLY A N 1
ATOM 850 C CA . GLY A 1 107 ? -17.884 0.522 -13.749 1.00 50.88 107 GLY A CA 1
ATOM 851 C C . GLY A 1 107 ? -18.579 0.397 -12.386 1.00 50.88 107 GLY A C 1
ATOM 852 O O . GLY A 1 107 ? -19.696 0.876 -12.217 1.00 50.88 107 GLY A O 1
ATOM 853 N N . ILE A 1 108 ? -17.940 -0.299 -11.440 1.00 51.75 108 ILE A N 1
ATOM 854 C CA . ILE A 1 108 ? -18.437 -0.479 -10.080 1.00 51.75 108 ILE A CA 1
ATOM 855 C C . ILE A 1 108 ? -17.677 0.507 -9.201 1.00 51.75 108 ILE A C 1
ATOM 857 O O . ILE A 1 108 ? -16.492 0.310 -8.930 1.00 51.75 108 ILE A O 1
ATOM 861 N N . ASP A 1 109 ? -18.377 1.537 -8.741 1.00 54.75 109 ASP A N 1
ATOM 862 C CA . ASP A 1 109 ? -17.940 2.336 -7.603 1.00 54.75 109 ASP A CA 1
ATOM 863 C C . ASP A 1 109 ? -18.241 1.510 -6.350 1.00 54.75 109 ASP A C 1
ATOM 865 O O . ASP A 1 109 ? -19.380 1.428 -5.889 1.00 54.75 109 ASP A O 1
ATOM 869 N N . ILE A 1 110 ? -17.230 0.811 -5.832 1.00 58.62 110 ILE A N 1
ATOM 870 C CA . ILE A 1 110 ? -17.408 -0.076 -4.667 1.00 58.62 110 ILE A CA 1
ATOM 871 C C . ILE A 1 110 ? -17.674 0.763 -3.410 1.00 58.62 110 ILE A C 1
ATOM 873 O O . ILE A 1 110 ? -18.341 0.312 -2.479 1.00 58.62 110 ILE A O 1
ATOM 877 N N . ILE A 1 111 ? -17.188 2.007 -3.409 1.00 60.31 111 ILE A N 1
ATOM 878 C CA . ILE A 1 111 ? -17.471 3.012 -2.393 1.00 60.31 111 ILE A CA 1
ATOM 879 C C . ILE A 1 111 ? -17.715 4.347 -3.114 1.00 60.31 111 ILE A C 1
ATOM 881 O O . ILE A 1 111 ? -16.821 4.789 -3.845 1.00 60.31 111 ILE A O 1
ATOM 885 N N . PRO A 1 112 ? -18.876 5.009 -2.921 1.00 59.22 112 PRO A N 1
ATOM 886 C CA . PRO A 1 112 ? -19.127 6.325 -3.508 1.00 59.22 112 PRO A CA 1
ATOM 887 C C . PRO A 1 112 ? -18.022 7.297 -3.096 1.00 59.22 112 PRO A C 1
ATOM 889 O O . PRO A 1 112 ? -17.513 7.181 -1.978 1.00 59.22 112 PRO A O 1
ATOM 892 N N . ASP A 1 113 ? -17.650 8.229 -3.983 1.00 60.06 113 ASP A N 1
ATOM 893 C CA . ASP A 1 113 ? -16.556 9.170 -3.728 1.00 60.06 113 ASP A CA 1
ATOM 894 C C . ASP A 1 113 ? -16.749 9.857 -2.376 1.00 60.06 113 ASP A C 1
ATOM 896 O O . ASP A 1 113 ? -17.655 10.669 -2.175 1.00 60.06 113 ASP A O 1
ATOM 900 N N . GLN A 1 114 ? -15.927 9.451 -1.412 1.00 57.16 114 GLN A N 1
ATOM 901 C CA . GLN A 1 114 ? -15.919 10.061 -0.105 1.00 57.16 114 GLN A CA 1
ATOM 902 C C . GLN A 1 114 ? -15.198 11.378 -0.327 1.00 57.16 114 GLN A C 1
ATOM 904 O O . GLN A 1 114 ? -13.981 11.387 -0.518 1.00 57.16 114 GLN A O 1
ATOM 909 N N . GLY A 1 115 ? -15.941 12.484 -0.326 1.00 54.62 115 GLY A N 1
ATOM 910 C CA . GLY A 1 115 ? -15.395 13.840 -0.298 1.00 54.62 115 GLY A CA 1
ATOM 911 C C . GLY A 1 115 ? -14.665 14.117 1.016 1.00 54.62 115 GLY A C 1
ATOM 912 O O . GLY A 1 115 ? -14.974 15.094 1.686 1.00 54.62 115 GLY A O 1
ATOM 913 N N . ALA A 1 116 ? -13.755 13.224 1.413 1.00 55.66 116 ALA A N 1
ATOM 914 C CA . ALA A 1 116 ? -12.916 13.295 2.585 1.00 55.66 116 ALA A CA 1
ATOM 915 C C . ALA A 1 116 ? -12.005 14.511 2.425 1.00 55.66 116 ALA A C 1
ATOM 917 O O . ALA A 1 116 ? -10.885 14.430 1.932 1.00 55.66 116 ALA A O 1
ATOM 918 N N . THR A 1 117 ? -12.539 15.665 2.800 1.00 50.53 117 THR A N 1
ATOM 919 C CA . THR A 1 117 ? -11.765 16.818 3.218 1.00 50.53 117 THR A CA 1
ATOM 920 C C . THR A 1 117 ? -10.981 16.396 4.446 1.00 50.53 117 THR A C 1
ATOM 922 O O . THR A 1 117 ? -11.569 15.793 5.349 1.00 50.53 117 THR A O 1
ATOM 925 N N . ASP A 1 118 ? -9.678 16.685 4.463 1.00 46.66 118 ASP A N 1
ATOM 926 C CA . ASP A 1 118 ? -8.833 16.517 5.640 1.00 46.66 118 ASP A CA 1
ATOM 927 C C . ASP A 1 118 ? -9.596 17.021 6.867 1.00 46.66 118 ASP A C 1
ATOM 929 O O . ASP A 1 118 ? -9.842 18.219 7.013 1.00 46.66 118 ASP A O 1
ATOM 933 N N . LEU A 1 119 ? -10.001 16.113 7.753 1.00 46.56 119 LEU A N 1
ATOM 934 C CA . LEU A 1 119 ? -10.437 16.508 9.081 1.00 46.56 119 LEU A CA 1
ATOM 935 C C . LEU A 1 119 ? -9.168 16.848 9.862 1.00 46.56 119 LEU A C 1
ATOM 937 O O . LEU A 1 119 ? -8.731 16.094 10.728 1.00 46.56 119 LEU A O 1
ATOM 941 N N . ILE A 1 120 ? -8.561 17.993 9.543 1.00 46.19 120 ILE A N 1
ATOM 942 C CA . ILE A 1 120 ? -7.732 18.705 10.509 1.00 46.19 120 ILE A CA 1
ATOM 943 C C . ILE A 1 120 ? -8.717 19.264 11.537 1.00 46.19 120 ILE A C 1
ATOM 945 O O . ILE A 1 120 ? -9.147 20.410 11.455 1.00 46.19 120 ILE A O 1
ATOM 949 N N . SER A 1 121 ? -9.137 18.421 12.479 1.00 45.81 121 SER A N 1
ATOM 950 C CA . SER A 1 121 ? -9.713 18.903 13.729 1.00 45.81 121 SER A CA 1
ATOM 951 C C . SER A 1 121 ? -8.547 19.433 14.552 1.00 45.81 121 SER A C 1
ATOM 953 O O . SER A 1 121 ? -7.881 18.671 15.248 1.00 45.81 121 SER A O 1
ATOM 955 N N . GLY A 1 122 ? -8.241 20.716 14.381 1.00 42.88 122 GLY A N 1
ATOM 956 C CA . GLY A 1 122 ? -7.443 21.451 15.347 1.00 42.88 122 GLY A CA 1
ATOM 957 C C . GLY A 1 122 ? -8.338 21.854 16.510 1.00 42.88 122 GLY A C 1
ATOM 958 O O . GLY A 1 122 ? -9.325 22.543 16.278 1.00 42.88 122 GLY A O 1
ATOM 959 N N . ASP A 1 123 ? -7.973 21.398 17.704 1.00 38.88 123 ASP A N 1
ATOM 960 C CA . ASP A 1 123 ? -8.050 22.142 18.965 1.00 38.88 123 ASP A CA 1
ATOM 961 C C . ASP A 1 123 ? -6.776 21.816 19.763 1.00 38.88 123 ASP A C 1
ATOM 963 O O . ASP A 1 123 ? -6.425 20.613 19.847 1.00 38.88 123 ASP A O 1
#

Solvent-accessible surface area (backbone atoms only — not comparable to full-atom values): 7910 Å² total; per-residue (Å²): 138,85,88,78,86,80,80,82,76,78,78,77,93,76,74,84,76,68,83,71,55,63,44,53,30,38,44,50,50,77,45,73,68,53,34,53,52,50,48,51,51,50,74,65,54,81,48,67,77,99,45,45,60,52,52,69,59,53,41,79,75,52,84,45,37,30,38,29,35,50,88,71,38,57,67,81,38,50,84,73,38,77,93,34,44,85,76,33,56,85,36,65,94,39,49,48,71,42,62,35,61,43,74,88,83,70,69,49,63,81,55,73,87,72,85,76,64,82,81,78,80,81,129

Nearest PDB structures (foldseek):
  4f1n-assembly1_A  TM=5.987E-01  e=6.376E-01  Vanderwaltozyma polyspora DSM 70294
  1ftr-assembly1_B  TM=3.514E-01  e=1.917E-01  Methanopyrus kandleri
  3dpt-assembly1_A  TM=3.441E-01  e=6.545E+00  Chlorobaculum tepidum
  6u5v-assembly1_B  TM=4.180E-01  e=7.056E+00  Candida albicans

Foldseek 3Di:
DDDDDDDDDPDDPDDDPPVQQKFKKFKDFQDLVLLVLLCCLLCVDQQDDPCRCLSVQWADLDSTMIIHRVVSPDCQCCCPDPSNPVSCVVCVVGMDMDTQAPPPPDRDNVDPPDPPDPPPPDD

Sequence (123 aa):
MCLIWHKLTPRAKGQSQSTDVTWRMVVIFRDAATADEWWRAVSGAKLAGANANLLADIKRVNPQFYNHNVAVFNILNFFSDARLSEIAQPFRGRAFVMTQNESTARGIDIIPDQGATDLISGD

Radius of gyration: 19.9 Å; Cα contacts (8 Å, |Δi|>4): 134; chains: 1; bounding box: 51×65×41 Å

Secondary structure (DSSP, 8-state):
--------PPPP--S------EEEEEEEESSHHHHHHHHHHHHT----GGGTTTTTT-EESSSSEEEEETTT--GGGTTT-GGGHHHHGGGTTTEEEEESB-TTTT--BSS------------

pLDDT: mean 74.79, std 22.75, range [27.94, 97.69]